Protein AF-A0A811UM35-F1 (afdb_monomer)

pLDDT: mean 77.26, std 13.45, range [50.38, 94.81]

Solvent-accessible surface area (backbone atoms only — not comparable to full-atom values): 6065 Å² total; per-residue (Å²): 140,68,69,68,65,53,55,57,53,51,53,57,53,56,64,73,61,66,80,82,74,73,85,74,63,72,55,75,52,78,78,62,69,51,97,66,72,85,44,92,44,63,25,46,39,51,38,81,90,78,65,43,58,44,79,77,46,34,20,85,58,81,64,83,31,94,45,65,64,58,39,36,66,56,54,61,28,70,69,47,47,51,50,52,52,53,50,53,54,49,53,58,51,54,70,69,76,112

Organism: Ceratitis capitata (NCBI:txid7213)

Nearest PDB structures (foldseek):
  1g6x-assembly1_A  TM=6.722E-01  e=9.454E-02  Bos taurus
  7v1n-assembly1_K  TM=6.522E-01  e=9.454E-02  Homo sapiens
  4ntw-assembly1_B  TM=6.925E-01  e=1.430E-01  Micrurus tener tener
  2fi3-assembly1_I  TM=6.609E-01  e=1.642E-01  Bos taurus
  6yhy-assembly2_B  TM=6.561E-01  e=4.624E-01  Conus consors

Structure (mmCIF, N/CA/C/O backbone):
data_AF-A0A811UM35-F1
#
_entry.id   AF-A0A811UM35-F1
#
loop_
_atom_site.group_PDB
_atom_site.id
_atom_site.type_symbol
_atom_site.label_atom_id
_atom_site.label_alt_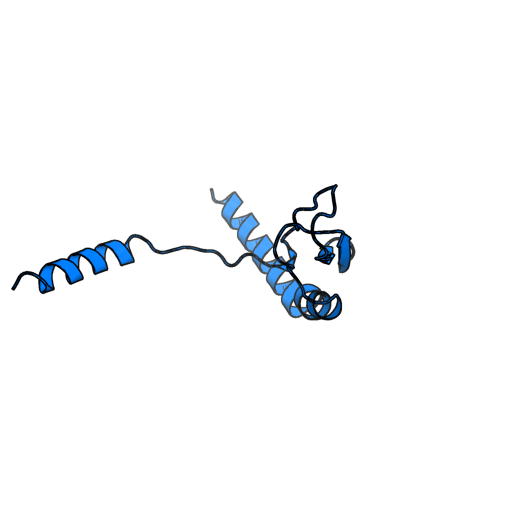id
_atom_site.label_comp_id
_atom_site.label_asym_id
_atom_site.label_entity_id
_atom_site.label_seq_id
_atom_site.pdbx_PDB_ins_code
_atom_site.Cartn_x
_atom_site.Cartn_y
_atom_site.Cartn_z
_atom_site.occupancy
_atom_site.B_iso_or_equiv
_atom_site.auth_seq_id
_atom_site.auth_comp_id
_atom_site.auth_asym_id
_atom_site.auth_atom_id
_atom_site.pdbx_PDB_model_num
ATOM 1 N N . MET A 1 1 ? 7.710 -51.013 14.537 1.00 50.53 1 MET A N 1
ATOM 2 C CA . MET A 1 1 ? 7.088 -50.388 15.732 1.00 50.53 1 MET A CA 1
ATOM 3 C C . MET A 1 1 ? 7.867 -49.172 16.270 1.00 50.53 1 MET A C 1
ATOM 5 O O . MET A 1 1 ? 7.751 -48.854 17.441 1.00 50.53 1 MET A O 1
ATOM 9 N N . LYS A 1 2 ? 8.645 -48.457 15.438 1.00 50.66 2 LYS A N 1
ATOM 10 C CA . LYS A 1 2 ? 9.463 -47.295 15.862 1.00 50.66 2 LYS A CA 1
ATOM 11 C C . LYS A 1 2 ? 8.914 -45.960 15.332 1.00 50.66 2 LYS A C 1
ATOM 13 O O . LYS A 1 2 ? 9.244 -44.914 15.857 1.00 50.66 2 LYS A O 1
ATOM 18 N N . SER A 1 3 ? 8.033 -46.024 14.326 1.00 50.38 3 SER A N 1
ATOM 19 C CA . SER A 1 3 ? 7.502 -44.875 13.577 1.00 50.38 3 SER A CA 1
ATOM 20 C C . SER A 1 3 ? 6.387 -44.098 14.293 1.00 50.38 3 SER A C 1
ATOM 22 O O . SER A 1 3 ? 6.193 -42.926 14.001 1.00 50.38 3 SER A O 1
ATOM 24 N N . GLN A 1 4 ? 5.668 -44.727 15.231 1.00 55.03 4 GLN A N 1
ATOM 25 C CA . GLN A 1 4 ? 4.555 -44.105 15.972 1.00 55.03 4 GLN A CA 1
ATOM 26 C C . GLN A 1 4 ? 5.056 -43.085 17.015 1.00 55.03 4 GLN A C 1
ATOM 28 O O . GLN A 1 4 ? 4.485 -42.010 17.171 1.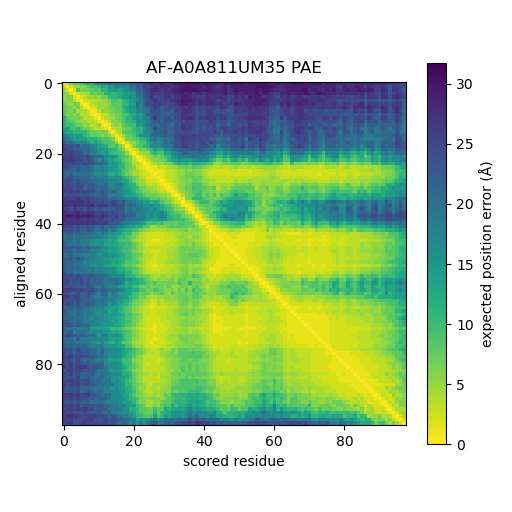00 55.03 4 GLN A O 1
ATOM 33 N N . PHE A 1 5 ? 6.175 -43.385 17.686 1.00 57.47 5 PHE A N 1
ATOM 34 C CA . PHE A 1 5 ? 6.755 -42.514 18.716 1.00 57.47 5 PHE A CA 1
ATOM 35 C C . PHE A 1 5 ? 7.360 -41.223 18.143 1.00 57.47 5 PHE A C 1
ATOM 37 O O . PHE A 1 5 ? 7.324 -40.183 18.797 1.00 57.47 5 PHE A O 1
ATOM 44 N N . VAL A 1 6 ? 7.860 -41.266 16.902 1.00 61.00 6 VAL A N 1
ATOM 45 C CA . VAL A 1 6 ? 8.464 -40.097 16.241 1.00 61.00 6 VAL A CA 1
ATOM 46 C C . VAL A 1 6 ? 7.401 -39.055 15.878 1.00 61.00 6 VAL A C 1
ATOM 48 O O . VAL A 1 6 ? 7.626 -37.868 16.091 1.00 61.00 6 VAL A O 1
ATOM 51 N N . LEU A 1 7 ? 6.215 -39.483 15.418 1.00 59.59 7 LEU A N 1
ATOM 52 C CA . LEU A 1 7 ? 5.099 -38.568 15.130 1.00 59.59 7 LEU A CA 1
ATOM 53 C C . LEU A 1 7 ? 4.622 -37.827 16.387 1.00 59.59 7 LEU A C 1
ATOM 55 O O . LEU A 1 7 ? 4.332 -36.633 16.325 1.00 59.59 7 LEU A O 1
ATOM 59 N N . SER A 1 8 ? 4.576 -38.519 17.528 1.00 61.41 8 SER A N 1
ATOM 60 C CA . SER A 1 8 ? 4.106 -37.936 18.788 1.00 61.41 8 SER A CA 1
ATOM 61 C C . SER A 1 8 ? 5.056 -36.859 19.328 1.00 61.41 8 SER A C 1
ATOM 63 O O . SER A 1 8 ? 4.600 -35.845 19.852 1.00 61.41 8 SER A O 1
ATOM 65 N N . LEU A 1 9 ? 6.372 -37.041 19.164 1.00 61.81 9 LEU A N 1
ATOM 66 C CA . LEU A 1 9 ? 7.386 -36.055 19.560 1.00 61.81 9 LEU A CA 1
ATOM 67 C C . LEU A 1 9 ? 7.411 -34.834 18.630 1.00 61.81 9 LEU A C 1
ATOM 69 O O . LEU A 1 9 ? 7.533 -33.707 19.102 1.00 61.81 9 LEU A O 1
ATOM 73 N N . VAL A 1 10 ? 7.233 -35.036 17.321 1.00 67.44 10 VAL A N 1
ATOM 74 C CA . VAL A 1 10 ? 7.146 -33.934 16.347 1.00 67.44 10 VAL A CA 1
ATOM 75 C C . VAL A 1 10 ? 5.907 -33.071 16.603 1.00 67.44 10 VAL A C 1
ATOM 77 O O . VAL A 1 10 ? 5.991 -31.847 16.554 1.00 67.44 10 VAL A O 1
ATOM 80 N N . CYS A 1 11 ? 4.776 -33.683 16.963 1.00 66.50 11 CYS A N 1
ATOM 81 C CA . CYS A 1 11 ? 3.542 -32.955 17.258 1.00 66.50 11 CYS A CA 1
ATOM 82 C C . CYS A 1 11 ? 3.671 -32.039 18.492 1.00 66.50 11 CYS A C 1
ATOM 84 O O . CYS A 1 11 ? 3.195 -30.904 18.467 1.00 66.50 11 CYS A O 1
ATOM 86 N N . LEU A 1 12 ? 4.373 -32.493 19.540 1.00 63.19 12 LEU A N 1
ATOM 87 C CA . LEU A 1 12 ? 4.650 -31.689 20.739 1.00 63.19 12 LEU A CA 1
ATOM 88 C C . LEU A 1 12 ? 5.581 -30.502 20.445 1.00 63.19 12 LEU A C 1
ATOM 90 O O . LEU A 1 12 ? 5.389 -29.415 20.987 1.00 63.19 12 LEU A O 1
ATOM 94 N N . LEU A 1 13 ? 6.554 -30.681 19.549 1.00 62.38 13 LEU A N 1
ATOM 95 C CA . LEU A 1 13 ? 7.459 -29.607 19.133 1.00 62.38 13 LEU A CA 1
ATOM 96 C C . LEU A 1 13 ? 6.762 -28.577 18.231 1.00 62.38 13 LEU A C 1
ATOM 98 O O . LEU A 1 13 ? 7.023 -27.381 18.353 1.00 62.38 13 LEU A O 1
ATOM 102 N N . CYS A 1 14 ? 5.827 -29.002 17.377 1.00 62.44 14 CYS A N 1
ATOM 103 C CA . CYS A 1 14 ? 5.055 -28.087 16.535 1.00 62.44 14 CYS A CA 1
ATOM 104 C C . CYS A 1 14 ? 4.091 -27.194 17.334 1.00 62.44 14 CYS A C 1
ATOM 106 O O . CYS A 1 14 ? 3.884 -26.047 16.947 1.00 62.44 14 CYS A O 1
ATOM 108 N N . TRP A 1 15 ? 3.522 -27.670 18.448 1.00 61.69 15 TRP A N 1
ATOM 109 C CA . TRP A 1 15 ? 2.671 -26.836 19.311 1.00 61.69 15 TRP A CA 1
ATOM 110 C C . TRP A 1 15 ? 3.455 -25.778 20.091 1.00 61.69 15 TRP A C 1
ATOM 112 O O . TRP A 1 15 ? 2.948 -24.677 20.296 1.00 61.69 15 TRP A O 1
ATOM 122 N N . ALA A 1 16 ? 4.693 -26.081 20.494 1.00 60.22 16 ALA A N 1
ATOM 123 C CA . ALA A 1 16 ? 5.543 -25.121 21.198 1.00 60.22 16 ALA A CA 1
ATOM 124 C C . ALA A 1 16 ? 5.991 -23.956 20.294 1.00 60.22 16 ALA A C 1
ATOM 126 O O . ALA A 1 16 ? 6.188 -22.841 20.773 1.00 60.22 16 ALA A O 1
ATOM 127 N N . VAL A 1 17 ? 6.105 -24.181 18.981 1.00 63.44 17 VAL A N 1
ATOM 128 C CA . VAL A 1 17 ? 6.488 -23.152 18.000 1.00 63.44 17 VAL A CA 1
ATOM 129 C C . VAL A 1 17 ? 5.235 -22.559 17.347 1.00 63.44 17 VAL A C 1
ATOM 131 O O . VAL A 1 17 ? 5.026 -22.605 16.135 1.00 63.44 17 VAL A O 1
ATOM 134 N N . GLY A 1 18 ? 4.366 -21.974 18.173 1.00 60.47 18 GLY A N 1
ATOM 135 C CA . GLY A 1 18 ? 3.297 -21.102 17.698 1.00 60.47 18 GLY A CA 1
ATOM 136 C C . GLY A 1 18 ? 3.905 -19.853 17.059 1.00 60.47 18 GLY A C 1
ATOM 137 O O . GLY A 1 18 ? 4.364 -18.947 17.752 1.00 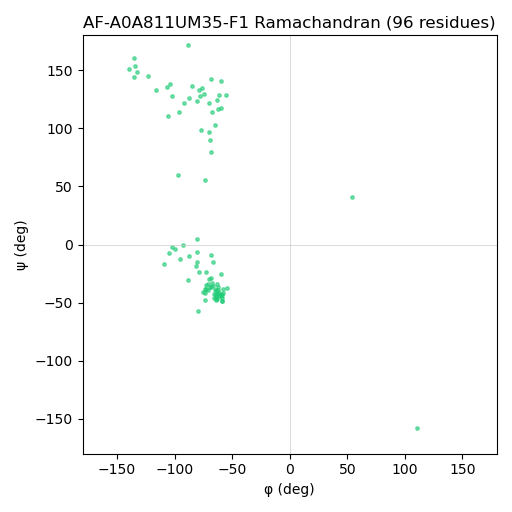60.47 18 GLY A O 1
ATOM 138 N N . SER A 1 19 ? 3.931 -19.797 15.728 1.00 58.50 19 SER A N 1
ATOM 139 C CA . SER A 1 19 ? 4.405 -18.622 14.993 1.00 58.50 19 SER A CA 1
ATOM 140 C C . SER A 1 19 ? 3.411 -17.467 15.178 1.00 58.50 19 SER A C 1
ATOM 142 O O . SER A 1 19 ? 2.474 -17.314 14.399 1.00 58.50 19 SER A O 1
ATOM 144 N N . ASN A 1 20 ? 3.603 -16.642 16.213 1.00 61.97 20 ASN A N 1
ATOM 145 C CA . ASN A 1 20 ? 2.841 -15.413 16.479 1.00 61.97 20 ASN A CA 1
ATOM 146 C C . ASN A 1 20 ? 3.234 -14.283 15.504 1.00 61.97 20 ASN A C 1
ATOM 148 O O . ASN A 1 20 ? 3.640 -13.190 15.902 1.00 61.97 20 ASN A O 1
ATOM 152 N N . GLY A 1 21 ? 3.136 -14.535 14.199 1.00 57.94 21 GLY A N 1
ATOM 153 C CA . GLY A 1 21 ? 3.289 -13.494 13.191 1.00 57.94 21 GLY A CA 1
ATOM 154 C C . GLY A 1 21 ? 2.087 -12.557 13.243 1.00 57.94 21 GLY A C 1
ATOM 155 O O . GLY A 1 21 ? 1.047 -12.860 12.664 1.00 57.94 21 GLY A O 1
ATOM 156 N N . ARG A 1 22 ? 2.200 -11.415 13.934 1.00 64.06 22 ARG A N 1
ATOM 157 C CA . ARG A 1 22 ? 1.184 -10.361 13.813 1.00 64.06 22 ARG A CA 1
ATOM 158 C C . ARG A 1 22 ? 1.188 -9.866 12.363 1.00 64.06 22 ARG A C 1
ATOM 160 O O . ARG A 1 22 ? 2.251 -9.451 11.894 1.00 64.06 22 ARG A O 1
ATOM 167 N N . PRO A 1 23 ? 0.050 -9.894 11.648 1.00 65.38 23 PRO A N 1
ATOM 168 C CA . PRO A 1 23 ? -0.007 -9.341 10.305 1.00 65.38 23 PRO A CA 1
ATOM 169 C C . PRO A 1 23 ? 0.347 -7.854 10.385 1.00 65.38 23 PRO A C 1
ATOM 171 O O . PRO A 1 23 ? -0.323 -7.083 11.074 1.00 65.38 23 PRO A O 1
ATOM 174 N N . ARG A 1 24 ? 1.442 -7.460 9.728 1.00 77.56 24 ARG A N 1
ATOM 175 C CA . ARG A 1 24 ? 1.822 -6.050 9.608 1.00 77.56 24 ARG A CA 1
ATOM 176 C C . ARG A 1 24 ? 0.915 -5.396 8.571 1.00 77.56 24 ARG A C 1
ATOM 178 O O . ARG A 1 24 ? 0.687 -5.960 7.504 1.00 77.56 24 ARG A O 1
ATOM 185 N N . ASP A 1 2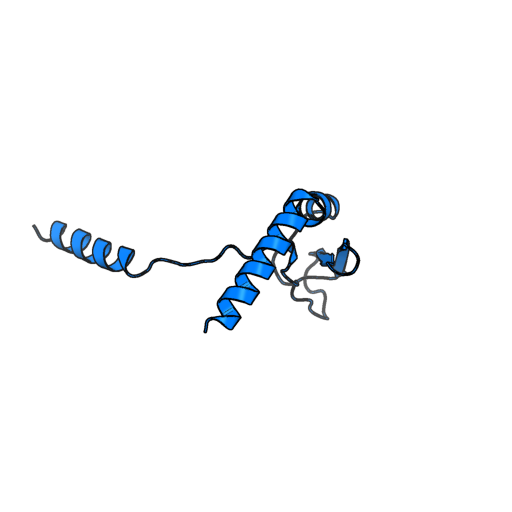5 ? 0.406 -4.211 8.886 1.00 87.75 25 ASP A N 1
ATOM 186 C CA . ASP A 1 25 ? -0.362 -3.410 7.936 1.00 87.75 25 ASP A CA 1
ATOM 187 C C . ASP A 1 25 ? 0.567 -2.935 6.809 1.00 87.75 25 ASP A C 1
ATOM 189 O O . ASP A 1 25 ? 1.497 -2.162 7.045 1.00 87.75 25 ASP A O 1
ATOM 193 N N . ILE A 1 26 ? 0.322 -3.412 5.586 1.00 88.56 26 ILE A N 1
ATOM 194 C CA . ILE A 1 26 ? 1.168 -3.154 4.412 1.00 88.56 26 ILE A CA 1
ATOM 195 C C . ILE A 1 26 ? 1.299 -1.663 4.079 1.00 88.56 26 ILE A C 1
ATOM 197 O O . ILE A 1 26 ? 2.300 -1.232 3.520 1.00 88.56 26 ILE A O 1
ATOM 201 N N . CYS A 1 27 ? 0.326 -0.848 4.474 1.00 91.50 27 CYS A N 1
ATOM 202 C CA . CYS A 1 27 ? 0.348 0.590 4.236 1.00 91.50 27 CYS A CA 1
ATOM 203 C C . CYS A 1 27 ? 1.212 1.364 5.242 1.00 91.50 27 CYS A C 1
ATOM 205 O O . CYS A 1 27 ? 1.325 2.580 5.124 1.00 91.50 27 CYS A O 1
ATOM 207 N N . LEU A 1 28 ? 1.735 0.690 6.271 1.00 88.25 28 LEU A N 1
ATOM 208 C CA . LEU A 1 28 ? 2.707 1.239 7.220 1.00 88.25 28 LEU A CA 1
ATOM 209 C C . LEU A 1 28 ? 4.132 0.757 6.918 1.00 88.25 28 LEU A C 1
ATOM 211 O O . LEU A 1 28 ? 5.074 1.136 7.612 1.00 88.25 28 LEU A O 1
ATOM 215 N N . VAL A 1 29 ? 4.297 -0.102 5.909 1.00 84.81 29 VAL A N 1
ATOM 216 C CA . VAL A 1 29 ? 5.606 -0.603 5.500 1.00 84.81 29 VAL A CA 1
ATOM 217 C C . VAL A 1 29 ? 6.281 0.453 4.635 1.00 84.81 29 VAL A C 1
ATOM 219 O O . VAL A 1 29 ? 5.742 0.871 3.612 1.00 84.81 29 VAL A O 1
ATOM 222 N N . GLN A 1 30 ? 7.473 0.872 5.047 1.00 75.75 30 GLN A N 1
ATOM 223 C CA . GLN A 1 30 ? 8.322 1.744 4.245 1.00 75.75 30 GLN A CA 1
ATOM 224 C C . GLN A 1 30 ? 9.248 0.866 3.399 1.00 75.75 30 GLN A C 1
ATOM 226 O O . GLN A 1 30 ? 9.972 0.048 3.971 1.00 75.75 30 GLN A O 1
ATOM 231 N N . PRO A 1 31 ? 9.219 0.980 2.061 1.00 70.88 31 PRO A N 1
ATOM 232 C CA . PRO A 1 31 ? 10.115 0.207 1.219 1.00 70.88 31 PRO A CA 1
ATOM 233 C C . PRO A 1 31 ? 11.557 0.685 1.409 1.00 70.88 31 PRO A C 1
ATOM 235 O O . PRO A 1 31 ? 11.818 1.884 1.516 1.00 70.88 31 PRO A O 1
ATOM 238 N N . SER A 1 32 ? 12.503 -0.254 1.397 1.00 71.50 32 SER A N 1
ATOM 239 C CA . SER A 1 32 ? 13.922 0.087 1.332 1.00 71.50 32 SER A CA 1
ATOM 240 C C . SER A 1 32 ? 14.243 0.655 -0.056 1.00 71.50 32 SER A C 1
ATOM 242 O O . SER A 1 32 ? 13.982 0.004 -1.080 1.00 71.50 32 SER A O 1
ATOM 244 N N . ILE A 1 33 ? 14.753 1.889 -0.085 1.00 67.00 33 ILE A N 1
ATOM 245 C CA . ILE A 1 33 ? 15.201 2.579 -1.298 1.00 67.00 33 ILE A CA 1
ATOM 246 C C . ILE A 1 33 ? 16.729 2.536 -1.362 1.00 67.00 33 ILE A C 1
ATOM 248 O O . ILE A 1 33 ? 17.408 2.924 -0.414 1.00 67.00 33 ILE A O 1
ATOM 252 N N . ASN A 1 34 ? 17.284 2.090 -2.488 1.00 65.81 34 ASN A N 1
ATOM 253 C CA . ASN A 1 34 ? 18.725 2.152 -2.732 1.00 65.81 34 ASN A CA 1
ATOM 254 C C . ASN A 1 34 ? 19.022 3.295 -3.711 1.00 65.81 34 ASN A C 1
ATOM 256 O O . ASN A 1 34 ? 18.316 3.463 -4.702 1.00 65.81 34 ASN A O 1
ATOM 260 N N . GLY A 1 35 ? 20.090 4.062 -3.459 1.00 60.56 35 GLY A N 1
ATOM 261 C CA . GLY A 1 35 ? 20.493 5.195 -4.312 1.00 60.56 35 GLY A CA 1
ATOM 262 C C . GLY A 1 35 ? 20.972 4.800 -5.716 1.00 60.56 35 GLY A C 1
ATOM 263 O O . GLY A 1 35 ? 21.030 5.639 -6.609 1.00 60.56 35 GLY A O 1
ATOM 264 N N . LEU A 1 36 ? 21.280 3.518 -5.931 1.00 66.25 36 LEU A N 1
ATOM 265 C CA . LEU A 1 36 ? 21.579 2.940 -7.238 1.00 66.25 36 LEU A CA 1
ATOM 266 C C . LEU A 1 36 ? 20.368 2.102 -7.662 1.00 66.25 36 LEU A C 1
ATOM 268 O O . LEU A 1 36 ? 20.096 1.061 -7.061 1.00 66.25 36 LEU A O 1
ATOM 272 N N . CYS A 1 37 ? 19.630 2.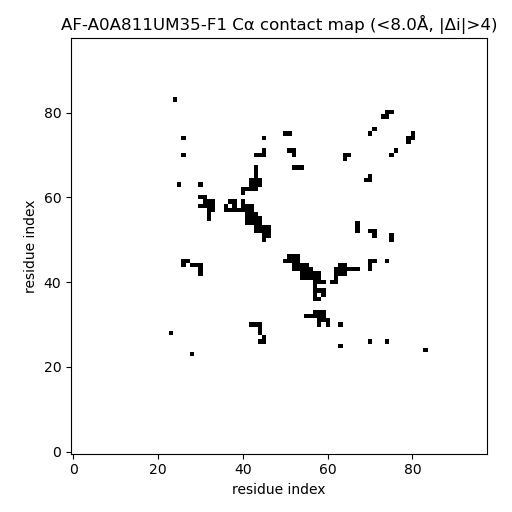553 -8.681 1.00 65.31 37 CYS A N 1
ATOM 273 C CA . CYS A 1 37 ? 18.544 1.785 -9.297 1.00 65.31 37 CYS A CA 1
ATOM 274 C C . CYS A 1 37 ? 19.122 0.571 -10.040 1.00 65.31 37 CYS A C 1
ATOM 276 O O . CYS A 1 37 ? 19.286 0.591 -11.255 1.00 65.31 37 CYS A O 1
ATOM 278 N N . VAL A 1 38 ? 19.455 -0.491 -9.307 1.00 66.50 38 VAL A N 1
ATOM 279 C CA . VAL A 1 38 ? 19.891 -1.773 -9.891 1.00 66.50 38 VAL A CA 1
ATOM 280 C C . VAL A 1 38 ? 18.703 -2.618 -10.369 1.00 66.50 38 VAL A C 1
ATOM 282 O O . VAL A 1 38 ? 18.884 -3.559 -11.134 1.00 66.50 38 VAL A O 1
ATOM 285 N N . SER A 1 39 ? 17.484 -2.270 -9.943 1.00 62.00 39 SER A N 1
ATOM 286 C CA . SER A 1 39 ? 16.229 -2.925 -10.321 1.00 62.00 39 SER A CA 1
ATOM 287 C C . SER A 1 39 ? 15.250 -1.922 -10.935 1.00 62.00 39 SER A C 1
ATOM 289 O O . SER A 1 39 ? 15.158 -0.780 -10.486 1.00 62.00 39 SER A O 1
ATOM 291 N N . SER A 1 40 ? 14.466 -2.362 -11.923 1.00 63.38 40 SER A N 1
ATOM 292 C CA . SER A 1 40 ? 13.398 -1.581 -12.571 1.00 63.38 40 SER A CA 1
ATOM 293 C C . SER A 1 40 ? 12.084 -1.549 -11.771 1.00 63.38 40 SER A C 1
ATOM 295 O O . SER A 1 40 ? 11.065 -1.026 -12.232 1.00 63.38 40 SER A O 1
ATOM 297 N N . THR A 1 41 ? 12.061 -2.119 -10.564 1.00 66.19 41 THR A N 1
ATOM 298 C CA . THR A 1 41 ? 10.867 -2.158 -9.718 1.00 66.19 41 THR A CA 1
ATOM 299 C C . THR A 1 41 ? 10.608 -0.814 -9.045 1.00 66.19 41 THR A C 1
ATOM 301 O O . THR A 1 41 ? 11.160 -0.497 -7.994 1.00 66.19 41 THR A O 1
ATOM 304 N N . LEU A 1 42 ? 9.695 -0.044 -9.642 1.00 74.25 42 LEU A N 1
ATOM 305 C CA . LEU A 1 42 ? 9.139 1.168 -9.046 1.00 74.25 42 LEU A CA 1
ATOM 306 C C . LEU A 1 42 ? 8.387 0.829 -7.747 1.00 74.25 42 LEU A C 1
ATOM 308 O O . LEU A 1 42 ? 7.404 0.084 -7.766 1.00 74.25 42 LEU A O 1
ATOM 312 N N . GLY A 1 43 ? 8.878 1.355 -6.630 1.00 85.19 43 GLY A N 1
ATOM 313 C CA . GLY A 1 43 ? 8.274 1.252 -5.312 1.00 85.19 43 GLY A CA 1
ATOM 314 C C . GLY A 1 43 ? 7.117 2.234 -5.158 1.00 85.19 43 GLY A C 1
ATOM 315 O O . GLY A 1 43 ? 7.232 3.417 -5.492 1.00 85.19 43 GLY A O 1
ATOM 316 N N . ILE A 1 44 ? 6.003 1.731 -4.634 1.00 89.38 44 ILE A N 1
ATOM 317 C CA . ILE A 1 44 ? 4.813 2.507 -4.285 1.00 89.38 44 ILE A CA 1
ATOM 318 C C . ILE A 1 44 ? 4.627 2.404 -2.776 1.00 89.38 44 ILE A C 1
ATOM 320 O O . ILE A 1 44 ? 4.695 1.305 -2.224 1.00 89.38 44 ILE A O 1
ATOM 324 N N . VAL A 1 45 ? 4.383 3.538 -2.127 1.00 90.88 45 VAL A N 1
ATOM 325 C CA . VAL A 1 45 ? 4.149 3.619 -0.683 1.00 90.88 45 VAL A CA 1
ATOM 326 C C . VAL A 1 45 ? 2.919 4.471 -0.400 1.00 90.88 45 VAL A C 1
ATOM 328 O O . VAL A 1 45 ? 2.629 5.419 -1.134 1.00 90.88 45 VAL A O 1
ATOM 331 N N . TYR A 1 46 ? 2.206 4.140 0.673 1.00 93.06 46 TYR A N 1
ATOM 332 C CA . TYR A 1 46 ? 1.149 4.988 1.206 1.00 93.06 46 TYR A CA 1
ATOM 333 C C . TYR A 1 46 ? 1.740 5.990 2.195 1.00 93.06 46 TYR A C 1
ATOM 335 O O . TYR A 1 46 ? 2.410 5.613 3.153 1.00 93.06 46 TYR A O 1
ATOM 343 N N . ASP A 1 47 ? 1.471 7.267 1.973 1.00 91.19 47 ASP A N 1
ATOM 344 C CA . ASP A 1 47 ? 1.853 8.348 2.863 1.00 91.19 47 ASP A CA 1
ATOM 345 C C . ASP A 1 47 ? 0.671 8.687 3.781 1.00 91.19 47 ASP A C 1
ATOM 347 O O . ASP A 1 47 ? -0.388 9.135 3.333 1.00 91.19 47 ASP A O 1
ATOM 351 N N . SER A 1 48 ? 0.835 8.439 5.082 1.00 87.75 48 SER A N 1
ATOM 352 C CA . SER A 1 48 ? -0.211 8.702 6.070 1.00 87.75 48 SER A CA 1
ATOM 353 C C . SER A 1 48 ? -0.421 10.183 6.371 1.00 87.75 48 SER A C 1
ATOM 355 O O . SER A 1 48 ? -1.514 10.530 6.817 1.00 87.75 48 SER A O 1
ATOM 357 N N . GLU A 1 49 ? 0.586 11.030 6.142 1.00 88.62 49 GLU A N 1
ATOM 358 C CA . GLU A 1 49 ? 0.497 12.475 6.374 1.00 88.62 49 GLU A CA 1
ATOM 359 C C . GLU A 1 49 ? -0.353 13.126 5.287 1.00 88.62 49 GLU A C 1
ATOM 361 O O . GLU A 1 49 ? -1.291 13.867 5.576 1.00 88.62 49 GLU A O 1
ATOM 366 N N . THR A 1 50 ? -0.080 12.782 4.027 1.00 91.12 50 THR A N 1
ATOM 367 C CA . THR A 1 50 ? -0.823 13.316 2.875 1.00 91.12 50 THR A CA 1
ATOM 368 C C . THR A 1 50 ? -2.074 12.505 2.526 1.00 91.12 50 THR A C 1
ATOM 370 O O . THR A 1 50 ? -2.894 12.957 1.728 1.00 91.12 50 THR A O 1
ATOM 373 N N . GLN A 1 51 ? -2.244 11.325 3.134 1.00 90.50 51 GLN A N 1
ATOM 374 C CA . GLN A 1 51 ? -3.310 10.355 2.848 1.00 90.50 51 GLN A CA 1
ATOM 375 C C . GLN A 1 51 ? -3.398 9.961 1.368 1.00 90.50 51 GLN A C 1
ATOM 377 O O . GLN A 1 51 ? -4.490 9.867 0.796 1.00 90.50 51 GLN A O 1
ATOM 382 N N . ARG A 1 52 ? -2.240 9.765 0.737 1.00 92.50 52 ARG A N 1
ATOM 383 C CA . ARG A 1 52 ? -2.101 9.481 -0.697 1.00 92.50 52 ARG A CA 1
ATOM 384 C C . ARG A 1 52 ? -1.022 8.430 -0.924 1.00 92.50 52 ARG A C 1
ATOM 386 O O . ARG A 1 52 ? -0.050 8.345 -0.176 1.00 92.50 52 ARG A O 1
ATOM 393 N N . CYS A 1 53 ? -1.160 7.653 -1.984 1.00 93.25 53 CYS A N 1
ATOM 394 C CA . CYS A 1 53 ? -0.112 6.781 -2.482 1.00 93.25 53 CYS A CA 1
ATOM 395 C C . CYS A 1 53 ? 0.821 7.554 -3.409 1.00 93.25 53 CYS A C 1
ATOM 397 O O . CYS A 1 53 ? 0.381 8.319 -4.268 1.00 93.25 53 CYS A O 1
ATOM 399 N N . LYS A 1 54 ? 2.125 7.339 -3.244 1.00 90.62 54 LYS A N 1
ATOM 400 C CA . LYS A 1 54 ? 3.160 7.998 -4.041 1.00 90.62 54 LYS A CA 1
ATOM 401 C C . LYS A 1 54 ? 4.215 7.011 -4.511 1.00 90.62 54 LYS A C 1
ATOM 403 O O . LYS A 1 54 ? 4.473 5.987 -3.874 1.00 90.62 54 LYS A O 1
ATOM 408 N N . TYR A 1 55 ? 4.841 7.348 -5.631 1.00 87.56 55 TYR A N 1
ATOM 409 C CA . TYR A 1 55 ? 6.045 6.668 -6.080 1.00 87.56 55 TYR A CA 1
ATOM 410 C C . TYR A 1 55 ? 7.226 7.115 -5.221 1.00 87.56 55 TYR A C 1
ATOM 412 O O . TYR A 1 55 ? 7.439 8.310 -5.036 1.00 87.56 55 TYR A O 1
ATOM 420 N N . MET A 1 56 ? 7.976 6.154 -4.686 1.00 80.75 56 MET A N 1
ATOM 421 C CA . MET A 1 56 ? 9.114 6.423 -3.796 1.00 80.75 56 MET A CA 1
ATOM 422 C C . MET A 1 56 ? 10.472 6.233 -4.493 1.00 80.75 56 MET A C 1
ATOM 424 O O . MET A 1 56 ? 11.503 6.576 -3.927 1.00 80.75 56 MET A O 1
ATOM 428 N N . GLY A 1 57 ? 10.481 5.726 -5.732 1.00 77.56 57 GLY A N 1
ATOM 429 C CA . GLY A 1 57 ? 11.693 5.435 -6.506 1.00 77.56 57 GLY A CA 1
ATOM 430 C C . GLY A 1 57 ? 11.915 3.934 -6.691 1.00 77.56 57 GLY A C 1
ATOM 431 O O . GLY A 1 57 ? 10.964 3.156 -6.631 1.00 77.56 57 GLY A O 1
ATOM 432 N N . CYS A 1 58 ? 13.151 3.514 -6.952 1.00 75.69 58 CYS A N 1
ATOM 433 C CA . CYS A 1 58 ? 13.478 2.100 -7.132 1.00 75.69 58 CYS A CA 1
ATOM 434 C C . CYS A 1 58 ? 13.565 1.391 -5.780 1.00 75.69 58 CYS A C 1
ATOM 436 O O . CYS A 1 58 ? 14.299 1.826 -4.891 1.00 75.69 58 CYS A O 1
ATOM 438 N N . SER A 1 59 ? 12.842 0.280 -5.641 1.00 75.31 59 SER A N 1
ATOM 439 C CA . SER A 1 59 ? 12.973 -0.601 -4.483 1.00 75.31 59 SER A CA 1
ATOM 440 C C . SER A 1 59 ? 13.713 -1.875 -4.868 1.00 75.31 59 SER A C 1
ATOM 442 O O . SER A 1 59 ? 13.438 -2.475 -5.911 1.00 75.31 59 SER A O 1
ATOM 444 N N . THR A 1 60 ? 14.654 -2.271 -4.014 1.00 68.88 60 THR A N 1
ATOM 445 C CA . THR A 1 60 ? 15.419 -3.526 -4.126 1.00 68.88 60 THR A CA 1
ATOM 446 C C . THR A 1 60 ? 14.626 -4.716 -3.588 1.00 68.88 60 THR A C 1
ATOM 448 O O . THR A 1 60 ? 14.924 -5.866 -3.902 1.00 68.88 60 THR A O 1
ATOM 451 N N . GLU A 1 61 ? 13.599 -4.443 -2.784 1.00 73.12 61 GLU A N 1
ATOM 452 C CA . GLU A 1 61 ? 12.676 -5.446 -2.271 1.00 73.12 61 GLU A CA 1
ATOM 453 C C . GLU A 1 61 ? 11.502 -5.672 -3.232 1.00 73.12 61 GLU A C 1
ATOM 455 O O . GLU A 1 61 ? 11.307 -4.964 -4.226 1.00 73.12 61 GLU A O 1
ATOM 460 N N . LYS A 1 62 ? 10.687 -6.690 -2.935 1.00 77.62 62 LYS A N 1
ATOM 461 C CA . LYS A 1 62 ? 9.453 -6.932 -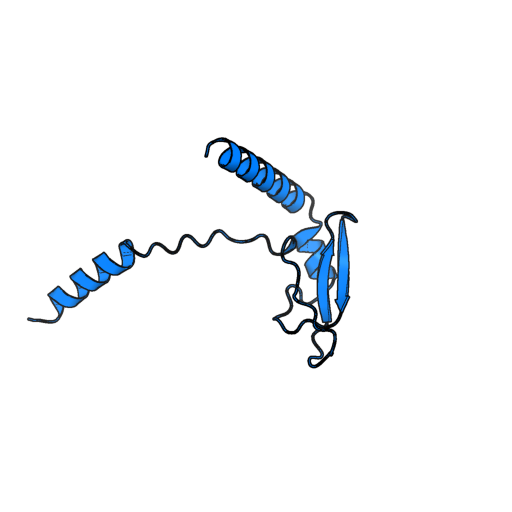3.685 1.00 77.62 62 LYS A CA 1
ATOM 462 C C . LYS A 1 62 ? 8.534 -5.714 -3.578 1.00 77.62 62 LYS A C 1
ATOM 464 O O . LYS A 1 62 ? 8.383 -5.124 -2.512 1.00 77.62 62 LYS A O 1
ATOM 469 N N . LYS A 1 63 ? 7.867 -5.382 -4.686 1.00 78.69 63 LYS A N 1
ATOM 470 C CA . LYS A 1 63 ? 6.851 -4.325 -4.715 1.00 78.69 63 LYS A CA 1
ATOM 471 C C . LYS A 1 63 ? 5.766 -4.598 -3.668 1.00 78.69 63 LYS A C 1
ATOM 473 O O . LYS A 1 63 ? 5.172 -5.673 -3.673 1.00 78.69 63 LYS A O 1
ATOM 478 N N . LEU A 1 64 ? 5.479 -3.599 -2.833 1.00 84.69 64 LEU A N 1
ATOM 479 C CA . LEU A 1 64 ? 4.349 -3.626 -1.894 1.00 84.69 64 LEU A CA 1
ATOM 480 C C . LEU A 1 64 ? 3.007 -3.549 -2.633 1.00 84.69 64 LEU A C 1
ATOM 482 O O . LEU A 1 64 ? 2.046 -4.211 -2.257 1.00 84.69 64 LEU A O 1
ATOM 486 N N . PHE A 1 65 ? 2.968 -2.771 -3.716 1.00 89.81 65 PHE A N 1
ATOM 487 C CA . PHE A 1 65 ? 1.797 -2.603 -4.571 1.00 89.81 65 PHE A CA 1
ATOM 488 C C . PHE A 1 65 ? 2.207 -2.679 -6.039 1.00 89.81 65 PHE A C 1
ATOM 490 O O . PHE A 1 65 ? 3.280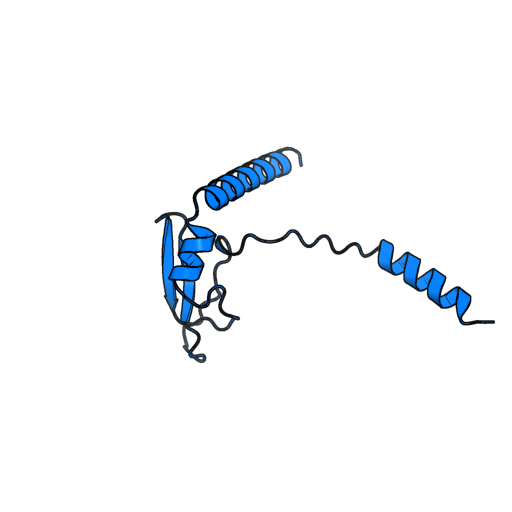 -2.205 -6.421 1.00 89.81 65 PHE A O 1
ATOM 497 N N . ALA A 1 66 ? 1.350 -3.270 -6.869 1.00 88.38 66 ALA A N 1
ATOM 498 C CA . ALA A 1 66 ? 1.576 -3.334 -8.309 1.00 88.38 66 ALA A CA 1
ATOM 499 C C . ALA A 1 66 ? 1.301 -1.981 -8.983 1.00 88.38 66 ALA A C 1
ATOM 501 O O . ALA A 1 66 ? 2.073 -1.563 -9.849 1.00 88.38 66 ALA A O 1
ATOM 502 N N . THR A 1 67 ? 0.238 -1.289 -8.554 1.00 90.69 67 THR A N 1
ATOM 503 C CA . THR A 1 67 ? -0.207 -0.003 -9.105 1.00 90.69 67 THR A CA 1
ATOM 504 C C . THR A 1 67 ? -0.569 1.004 -8.006 1.00 90.69 67 THR A C 1
ATOM 506 O O . THR A 1 67 ? -0.811 0.633 -6.854 1.00 90.69 67 THR A O 1
ATOM 509 N N . LEU A 1 68 ? -0.599 2.300 -8.352 1.00 92.19 68 LEU A N 1
ATOM 510 C CA . LEU A 1 68 ? -1.073 3.347 -7.435 1.00 92.19 68 LEU A CA 1
ATOM 511 C C . LEU A 1 68 ? -2.543 3.135 -7.065 1.00 92.19 68 LEU A C 1
ATOM 513 O O . LEU A 1 68 ? -2.923 3.365 -5.922 1.00 92.19 68 LEU A O 1
ATOM 517 N N . GLU A 1 69 ? -3.351 2.663 -8.013 1.00 94.31 69 GLU A N 1
ATOM 518 C CA . GLU A 1 69 ? -4.769 2.397 -7.794 1.00 94.31 69 GLU A CA 1
ATOM 519 C C . GLU A 1 69 ? -4.984 1.291 -6.754 1.00 94.31 69 GLU A C 1
ATOM 521 O O . GLU A 1 69 ? -5.814 1.449 -5.859 1.00 94.31 69 GLU A O 1
ATOM 526 N N . ASP A 1 70 ? -4.201 0.209 -6.812 1.00 93.81 70 ASP A N 1
ATOM 527 C CA . ASP A 1 70 ? -4.255 -0.856 -5.804 1.00 93.81 70 ASP A CA 1
ATOM 528 C C . ASP A 1 70 ? -3.887 -0.321 -4.419 1.00 93.81 70 ASP A C 1
ATOM 530 O O . ASP A 1 70 ? -4.571 -0.602 -3.433 1.00 93.81 70 ASP A O 1
ATOM 534 N N . CYS A 1 71 ? -2.834 0.497 -4.352 1.00 94.38 71 CYS A N 1
ATOM 535 C CA . CYS A 1 71 ? -2.427 1.147 -3.115 1.00 94.38 71 CYS A CA 1
ATOM 536 C C . CYS A 1 71 ? -3.549 2.031 -2.547 1.00 94.38 71 CYS A C 1
ATOM 538 O O . CYS A 1 71 ? -3.891 1.899 -1.373 1.00 94.38 71 CYS A O 1
ATOM 540 N N . GLU A 1 72 ? -4.175 2.885 -3.361 1.00 94.81 72 GLU A N 1
ATOM 541 C CA . GLU A 1 72 ? -5.255 3.778 -2.921 1.00 94.81 72 GLU A CA 1
ATOM 542 C C . GLU A 1 72 ? -6.489 2.992 -2.457 1.00 94.81 72 GLU A C 1
ATOM 544 O O . GLU A 1 72 ? -7.020 3.241 -1.369 1.00 94.81 72 GLU A O 1
ATOM 549 N N . LYS A 1 73 ? -6.910 1.982 -3.232 1.00 94.25 73 LYS A N 1
ATOM 550 C CA . LYS A 1 73 ? -8.048 1.111 -2.895 1.00 94.25 73 LYS A CA 1
ATOM 551 C C . LYS A 1 73 ? -7.854 0.398 -1.565 1.00 94.25 73 LYS A C 1
ATOM 553 O O . LYS A 1 73 ? -8.818 0.234 -0.814 1.00 94.25 73 LYS A O 1
ATOM 558 N N . ILE A 1 74 ? -6.630 -0.034 -1.274 1.00 92.50 74 ILE A N 1
ATOM 559 C CA . ILE A 1 74 ? -6.308 -0.732 -0.034 1.00 92.50 74 ILE A CA 1
ATOM 560 C C . ILE A 1 74 ? -6.151 0.283 1.098 1.00 92.50 74 ILE A C 1
ATOM 562 O O . ILE A 1 74 ? -6.850 0.191 2.104 1.00 92.50 74 ILE A O 1
ATOM 566 N N . CYS A 1 75 ? -5.251 1.253 0.962 1.00 93.50 75 CYS A N 1
ATOM 567 C CA . CYS A 1 75 ? -4.759 2.069 2.069 1.00 93.50 75 CYS A CA 1
ATOM 568 C C . CYS A 1 75 ? -5.583 3.324 2.360 1.00 93.50 75 CYS A C 1
ATOM 570 O O . CYS A 1 75 ? -5.671 3.723 3.524 1.00 93.50 75 CYS A O 1
ATOM 572 N N . ASN A 1 76 ? -6.209 3.924 1.346 1.00 93.25 76 ASN A N 1
ATOM 573 C CA . ASN A 1 76 ? -7.006 5.141 1.504 1.00 93.25 76 ASN A CA 1
ATOM 574 C C . ASN A 1 76 ? -8.499 4.855 1.754 1.00 93.25 76 ASN A C 1
ATOM 576 O O . ASN A 1 76 ? -9.306 5.758 1.980 1.00 93.25 76 ASN A O 1
ATOM 580 N N . ASN A 1 77 ? -8.887 3.579 1.781 1.00 92.38 77 ASN A N 1
ATOM 581 C CA . ASN A 1 77 ? -10.244 3.171 2.112 1.00 92.38 77 ASN A CA 1
ATOM 582 C C . ASN A 1 77 ? -10.620 3.592 3.541 1.00 92.38 77 ASN A C 1
ATOM 584 O O . ASN A 1 77 ? -9.940 3.252 4.513 1.00 92.38 77 ASN A O 1
ATOM 588 N N . SER A 1 78 ? -11.761 4.267 3.697 1.00 89.56 78 SER A N 1
ATOM 589 C CA . SER A 1 78 ? -12.247 4.763 4.991 1.00 89.56 78 SER A CA 1
ATOM 590 C C . SER A 1 78 ? -12.351 3.664 6.054 1.00 89.56 78 SER A C 1
ATOM 592 O O . SER A 1 78 ? -12.037 3.905 7.221 1.00 89.56 78 SER A O 1
ATOM 594 N N . ARG A 1 79 ? -12.754 2.447 5.665 1.00 90.38 79 ARG A N 1
ATOM 595 C CA . ARG A 1 79 ? -12.818 1.283 6.559 1.00 90.38 79 ARG A CA 1
ATOM 596 C C . ARG A 1 79 ? -11.424 0.877 7.028 1.00 90.38 79 ARG A C 1
ATOM 598 O O . ARG A 1 79 ? -11.236 0.670 8.224 1.00 90.38 79 ARG A O 1
ATOM 605 N N . HIS A 1 80 ? -10.455 0.805 6.118 1.00 89.44 80 HIS A N 1
ATOM 606 C CA . HIS A 1 80 ? -9.084 0.438 6.469 1.00 89.44 80 HIS A CA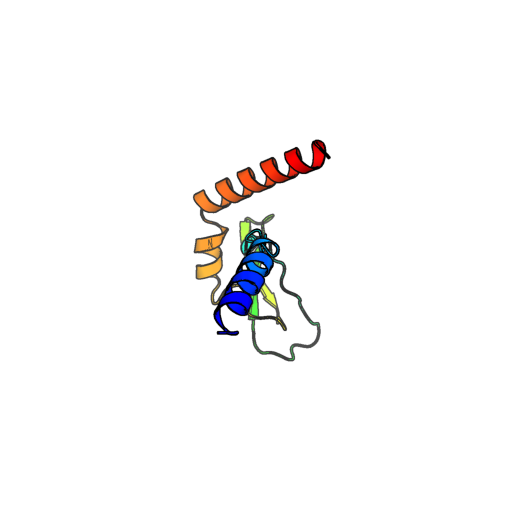 1
ATOM 607 C C . HIS A 1 80 ? -8.439 1.497 7.374 1.00 89.44 80 HIS A C 1
ATOM 609 O O . HIS A 1 80 ? -7.874 1.148 8.408 1.00 89.44 80 HIS A O 1
ATOM 615 N N . ARG A 1 81 ? -8.635 2.792 7.087 1.00 88.12 81 ARG A N 1
ATOM 616 C CA . ARG A 1 81 ? -8.138 3.884 7.944 1.00 88.12 81 ARG A CA 1
ATOM 617 C C . ARG A 1 81 ? -8.670 3.792 9.379 1.00 88.12 81 ARG A C 1
ATOM 619 O O . ARG A 1 81 ? -7.906 3.955 10.330 1.00 88.12 81 ARG A O 1
ATOM 626 N N . ARG A 1 82 ? -9.957 3.460 9.556 1.00 90.75 82 ARG A N 1
ATOM 627 C CA . ARG A 1 82 ? -10.549 3.236 10.891 1.00 90.75 82 ARG A CA 1
ATOM 628 C C . ARG A 1 82 ? -9.930 2.035 11.606 1.00 90.75 82 ARG A C 1
ATOM 630 O O . ARG A 1 82 ? -9.625 2.131 12.791 1.00 90.75 82 ARG A O 1
ATOM 637 N N . LEU A 1 83 ? -9.734 0.919 10.902 1.00 89.19 83 LEU A N 1
ATOM 638 C CA . LEU A 1 83 ? -9.116 -0.280 11.477 1.00 89.19 83 LEU A CA 1
ATOM 639 C C . LEU A 1 83 ? -7.669 -0.018 11.907 1.00 89.19 83 LEU A C 1
ATOM 641 O O . LEU A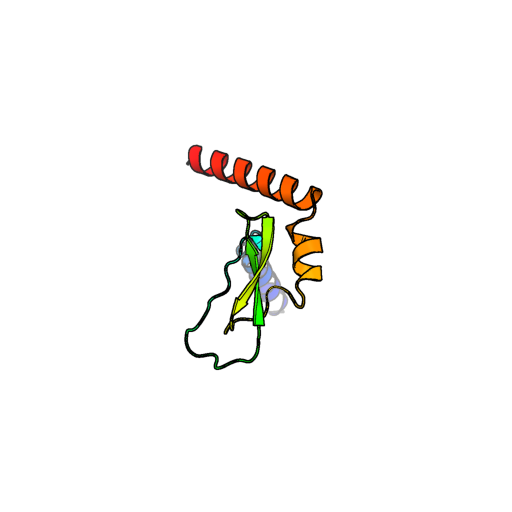 1 83 ? -7.302 -0.386 13.021 1.00 89.19 83 LEU A O 1
ATOM 645 N N . ARG A 1 84 ? -6.891 0.691 11.082 1.00 88.75 84 ARG A N 1
ATOM 646 C CA . ARG A 1 84 ? -5.528 1.122 11.416 1.00 88.75 84 ARG A CA 1
ATOM 647 C C . ARG A 1 84 ? -5.499 1.994 12.668 1.00 88.75 84 ARG A C 1
ATOM 649 O O . ARG A 1 84 ? -4.727 1.719 13.579 1.00 88.75 84 ARG A O 1
ATOM 656 N N . SER A 1 85 ? -6.366 3.006 12.751 1.00 89.19 85 SER A N 1
ATOM 657 C CA . SER A 1 85 ? -6.466 3.864 13.942 1.00 89.19 85 SER A CA 1
ATOM 658 C C . SER A 1 85 ? -6.818 3.056 15.197 1.00 89.19 85 SER A C 1
ATOM 660 O O . SER A 1 85 ? -6.166 3.200 16.231 1.00 89.19 85 SER A O 1
ATOM 662 N N . LYS A 1 86 ? -7.785 2.133 15.094 1.00 91.00 86 LYS A N 1
ATOM 663 C CA . LYS A 1 86 ? -8.160 1.242 16.200 1.00 91.00 86 LYS A CA 1
ATOM 664 C C . LYS A 1 86 ? -6.990 0.362 16.650 1.00 91.00 86 LYS A C 1
ATOM 666 O O . LYS A 1 86 ? -6.788 0.198 17.851 1.00 91.00 86 LYS A O 1
ATOM 671 N N . TYR A 1 87 ? -6.230 -0.192 15.704 1.00 86.88 87 TYR A N 1
ATOM 672 C CA . TYR A 1 87 ? -5.046 -0.993 16.003 1.00 86.88 87 TYR A CA 1
ATOM 673 C C . TYR A 1 87 ? -3.955 -0.162 16.690 1.00 86.88 87 TYR A C 1
ATOM 675 O O . TYR A 1 87 ? -3.472 -0.570 17.741 1.00 86.88 87 TYR A O 1
ATOM 683 N N . ASN A 1 88 ? -3.629 1.025 16.167 1.00 84.56 88 ASN A N 1
ATOM 684 C CA . ASN A 1 88 ? -2.633 1.918 16.772 1.00 84.56 88 ASN A CA 1
ATOM 685 C C . ASN A 1 88 ? -3.002 2.304 18.210 1.00 84.56 88 ASN A C 1
ATOM 687 O O . ASN A 1 88 ? -2.159 2.228 19.098 1.00 84.56 88 ASN A O 1
ATOM 691 N N . ASN A 1 89 ? -4.272 2.632 18.466 1.00 87.12 89 ASN A N 1
ATOM 692 C CA . ASN A 1 89 ? -4.745 2.929 19.820 1.00 87.12 89 ASN A CA 1
ATOM 693 C C . ASN A 1 89 ? -4.594 1.725 20.757 1.00 87.12 89 ASN A C 1
ATOM 695 O O . ASN A 1 89 ? -4.175 1.886 21.899 1.00 87.12 89 ASN A O 1
ATOM 699 N N . LYS A 1 90 ? -4.896 0.513 20.276 1.00 86.50 90 LYS A N 1
ATOM 700 C CA . LYS A 1 90 ? -4.718 -0.712 21.062 1.00 86.50 90 LYS A CA 1
ATOM 701 C C . LYS A 1 90 ? -3.246 -0.956 21.401 1.00 86.50 90 LYS A C 1
ATOM 703 O O . LYS A 1 90 ? -2.947 -1.219 22.558 1.00 86.50 90 LYS A O 1
ATOM 708 N N . THR A 1 91 ? -2.344 -0.835 20.429 1.00 82.62 91 THR A N 1
ATOM 709 C CA . THR A 1 91 ? -0.896 -0.994 20.642 1.00 82.62 91 THR A CA 1
ATOM 710 C C . THR A 1 91 ? -0.364 0.019 21.655 1.00 82.62 91 THR A C 1
ATOM 712 O O . THR A 1 91 ? 0.368 -0.356 22.561 1.00 82.62 91 THR A O 1
ATOM 715 N N . ASN A 1 92 ? -0.797 1.281 21.570 1.00 77.56 92 ASN A N 1
ATOM 716 C CA . ASN A 1 92 ? -0.396 2.316 22.525 1.00 77.56 92 ASN A CA 1
ATOM 717 C C . ASN A 1 92 ? -0.855 2.027 23.960 1.00 77.56 92 ASN A C 1
ATOM 719 O O . ASN A 1 92 ? -0.158 2.400 24.896 1.00 77.56 92 ASN A O 1
ATOM 723 N N . ASN A 1 93 ? -2.020 1.402 24.141 1.00 80.38 93 ASN A N 1
ATOM 724 C CA . ASN A 1 93 ? -2.493 1.018 25.471 1.00 80.38 93 ASN A CA 1
ATOM 725 C C . ASN A 1 93 ? -1.719 -0.183 26.019 1.00 80.38 93 ASN A C 1
ATOM 727 O O . ASN A 1 93 ? -1.310 -0.138 27.168 1.00 80.38 93 ASN A O 1
ATOM 731 N N . ILE A 1 94 ? -1.433 -1.188 25.184 1.00 82.62 94 ILE A N 1
ATOM 732 C CA . ILE A 1 94 ? -0.621 -2.349 25.587 1.00 82.62 94 ILE A CA 1
ATOM 733 C C . ILE A 1 94 ? 0.771 -1.897 26.050 1.00 82.62 94 ILE A C 1
ATOM 735 O O . ILE A 1 94 ? 1.208 -2.276 27.125 1.00 82.62 94 ILE A O 1
ATOM 739 N N . ASN A 1 95 ? 1.425 -1.010 25.297 1.00 72.62 95 ASN A N 1
ATOM 740 C CA . ASN A 1 95 ? 2.755 -0.499 25.647 1.00 72.62 95 ASN A CA 1
ATOM 741 C C . ASN A 1 95 ? 2.772 0.410 26.899 1.00 72.62 95 ASN A C 1
ATOM 743 O O . ASN A 1 95 ? 3.845 0.832 27.312 1.00 72.62 95 ASN A O 1
ATOM 747 N N . ARG A 1 96 ? 1.611 0.802 27.449 1.00 65.50 96 ARG A N 1
ATOM 748 C CA . ARG A 1 96 ? 1.503 1.536 28.729 1.00 65.50 96 ARG A CA 1
ATOM 749 C C . ARG A 1 96 ? 1.237 0.622 29.925 1.00 65.50 96 ARG A C 1
ATOM 751 O O . ARG A 1 96 ? 1.264 1.102 31.054 1.00 65.50 96 ARG A O 1
ATOM 758 N N . GLU A 1 97 ? 0.890 -0.633 29.668 1.00 61.72 97 GLU A N 1
ATOM 759 C CA . GLU A 1 97 ? 0.585 -1.647 30.680 1.00 61.72 97 GLU A CA 1
ATOM 760 C C . GLU A 1 97 ? 1.786 -2.588 30.931 1.00 61.72 97 GLU A C 1
ATOM 762 O O . GLU A 1 97 ? 1.708 -3.429 31.826 1.00 61.72 97 GLU A O 1
ATOM 767 N N . GLU A 1 98 ? 2.882 -2.429 30.172 1.00 51.31 98 GLU A N 1
ATOM 768 C CA . GLU A 1 98 ? 4.228 -2.988 30.419 1.00 51.31 98 GLU A CA 1
ATOM 769 C C . GLU A 1 98 ? 5.139 -1.952 31.096 1.00 51.31 98 GLU A C 1
ATOM 771 O O . GLU A 1 98 ? 5.943 -2.366 31.963 1.00 51.31 98 GLU A O 1
#

Radius of gyration: 20.27 Å; Cα contacts (8 Å, |Δi|>4): 100; chains: 1; bounding box: 34×64×43 Å

InterPro domains:
  IPR002223 Pancreatic trypsin inhibitor Kunitz domain [PF00014] (30-75)
  IPR036880 Pancreatic trypsin inhibitor Kunitz domain superfamily [G3DSA:4.10.410.10] (18-91)
  IPR036880 Pancreatic trypsin inhibitor Kunitz domain superfamily [SSF57362] (24-76)

Sequence (98 aa):
MKSQFVLSLVCLLCWAVGSNGRPRDICLVQPSINGLCVSSTLGIVYDSETQRCKYMGCSTEKKLFATLEDCEKICNNSRHRRLRSKYNNKTNNINREE

Mean predicted aligned error: 11.61 Å

Foldseek 3Di:
DPVVVVVVVVVVVVVVCPPPPDDDDLQPDDADDDPDQPDPDFEWHQDPVVLAIDTPGHGPDDHSDPDRVRVCVQRSDPVNVVVVVVVVVVVVVVVVVD

Secondary structure (DSSP, 8-state):
--HHHHHHHHHHHHHH-----PPP-GGGPPPPB-SS--S--EEEEEETTTTEEEEEEEBSSPPS-SSHHHHHHHHS-HHHHHHHHHHHHHHHHHHHH-